Protein AF-A0A6G3XXA0-F1 (afdb_monomer_lite)

pLDDT: mean 90.73, std 6.07, range [58.22, 97.19]

Foldseek 3Di:
DVVAADDPDQFDLDRHPCPFQDDPVVSVVQGRNSSVVVLVVQCPDVPRQWDFDDDVPRTDHIDGDDDCCRTPNVVD

Radius of gyration: 12.83 Å; chains: 1; bounding box: 36×28×28 Å

Sequence (76 aa):
VRTLVGPKSPRANVCWCLSYRIPSKLNNELRGPARGEYVAGLCRAEPPPGVLAYDGDDPVGWAAVAPRSDTAFARS

Secondary structure (DSSP, 8-state):
-TTTSS-SSTT-S--SS-TTTS-HHHHHH--THHHHHHHHHHTTSSS-SEEEEEETTEEEEEEE---GGGSGGGG-

Structure (mmCIF, N/CA/C/O backbone):
data_AF-A0A6G3XXA0-F1
#
_entry.id   AF-A0A6G3XXA0-F1
#
loop_
_atom_site.group_PDB
_atom_site.id
_atom_site.type_symbol
_atom_site.label_atom_id
_atom_site.label_alt_id
_atom_site.label_comp_id
_atom_site.label_asym_id
_atom_site.label_entity_id
_atom_site.label_seq_id
_atom_site.pdbx_PDB_ins_code
_atom_site.Cartn_x
_atom_site.Cartn_y
_atom_site.Cartn_z
_atom_site.occupancy
_atom_site.B_iso_or_equiv
_atom_site.auth_seq_id
_atom_site.auth_comp_id
_atom_site.auth_asym_id
_atom_site.auth_atom_id
_atom_site.pdbx_PDB_model_num
ATOM 1 N N . VAL A 1 1 ? -10.618 0.746 -0.528 1.00 58.22 1 VAL A N 1
ATOM 2 C CA . VAL A 1 1 ? -9.163 0.996 -0.338 1.00 58.22 1 VAL A CA 1
ATOM 3 C C . VAL A 1 1 ? -8.896 2.187 0.588 1.00 58.22 1 VAL A C 1
ATOM 5 O O . VAL A 1 1 ? -8.168 2.010 1.550 1.00 58.22 1 VAL A O 1
ATOM 8 N N . ARG A 1 2 ? -9.534 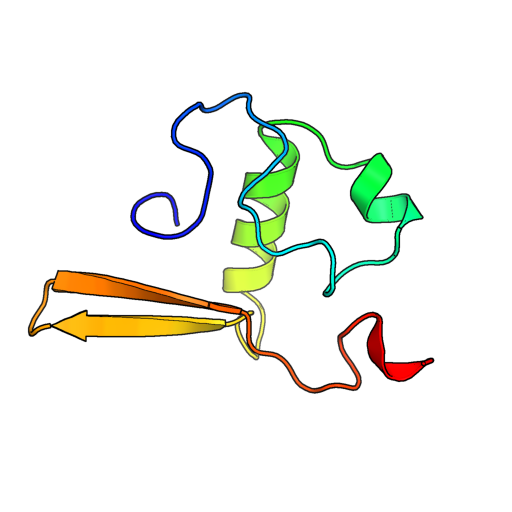3.356 0.391 1.00 65.00 2 ARG A N 1
ATOM 9 C CA . ARG A 1 2 ? -9.230 4.599 1.138 1.00 65.00 2 ARG A CA 1
ATOM 10 C C . ARG A 1 2 ? -9.557 4.634 2.640 1.00 65.00 2 ARG A C 1
ATOM 12 O O . ARG A 1 2 ? -9.115 5.569 3.293 1.00 65.00 2 ARG A O 1
ATOM 19 N N . THR A 1 3 ? -10.305 3.669 3.176 1.00 83.44 3 THR A N 1
ATOM 20 C CA . THR A 1 3 ? -10.615 3.603 4.617 1.00 83.44 3 THR A CA 1
ATOM 21 C C . THR A 1 3 ? -9.352 3.407 5.456 1.00 83.44 3 THR A C 1
ATOM 23 O O . THR A 1 3 ? -9.182 4.083 6.460 1.00 83.44 3 THR A O 1
ATOM 26 N N . LEU A 1 4 ? -8.442 2.535 5.005 1.00 88.75 4 LEU A N 1
ATOM 27 C CA . LEU A 1 4 ? -7.205 2.200 5.723 1.00 88.75 4 LEU A CA 1
ATOM 28 C C . LEU A 1 4 ? -5.930 2.425 4.903 1.00 88.75 4 LEU A C 1
ATOM 30 O O . LEU A 1 4 ? -4.868 2.662 5.471 1.00 88.75 4 LEU A O 1
ATOM 34 N N . VAL A 1 5 ? -6.014 2.359 3.569 1.00 90.12 5 VAL A N 1
ATOM 35 C CA . VAL A 1 5 ? -4.855 2.466 2.675 1.00 90.12 5 VAL A CA 1
ATOM 36 C C . VAL A 1 5 ? -5.018 3.657 1.747 1.00 90.12 5 VAL A C 1
ATOM 38 O O . VAL A 1 5 ? -5.914 3.710 0.901 1.00 90.12 5 VAL A O 1
ATOM 41 N N . GLY A 1 6 ? -4.105 4.608 1.882 1.00 90.38 6 GLY A N 1
ATOM 42 C CA . GLY A 1 6 ? -4.072 5.831 1.099 1.00 90.38 6 GLY A CA 1
ATOM 43 C C . GLY A 1 6 ? -3.955 7.073 1.981 1.00 90.38 6 GLY A C 1
ATOM 44 O O . GLY A 1 6 ? -4.272 7.052 3.168 1.00 90.38 6 GLY A O 1
ATOM 45 N N . PRO A 1 7 ? -3.492 8.192 1.416 1.00 90.25 7 PRO A N 1
ATOM 46 C CA . PRO A 1 7 ? -3.345 9.433 2.151 1.00 90.25 7 PRO A CA 1
ATOM 47 C C . PRO A 1 7 ? -4.693 10.123 2.375 1.00 90.25 7 PRO A C 1
ATOM 49 O O . PRO A 1 7 ? -5.595 10.052 1.536 1.00 90.25 7 PRO A O 1
ATOM 52 N N . LYS A 1 8 ? -4.783 10.928 3.439 1.00 86.94 8 LYS A N 1
ATOM 53 C CA . LYS A 1 8 ? -5.938 11.804 3.700 1.00 86.94 8 LYS A CA 1
ATOM 54 C C . LYS A 1 8 ? -6.264 12.690 2.484 1.00 86.94 8 LYS A C 1
ATOM 56 O O . LYS A 1 8 ? -7.397 12.709 2.007 1.00 86.94 8 LYS A O 1
ATOM 61 N N . SER A 1 9 ? -5.250 13.346 1.909 1.00 89.00 9 SER A N 1
ATOM 62 C CA . SER A 1 9 ? -5.394 14.174 0.701 1.00 89.00 9 SER A CA 1
ATOM 63 C C . SER A 1 9 ? -5.383 13.335 -0.591 1.00 89.00 9 SER A C 1
ATOM 65 O O . SER A 1 9 ? -4.417 12.604 -0.808 1.00 89.00 9 SER A O 1
ATOM 67 N N . PRO A 1 10 ? -6.375 13.475 -1.495 1.00 81.75 10 PRO A N 1
ATOM 68 C CA . PRO A 1 10 ? -6.426 12.803 -2.807 1.00 81.75 10 PRO A CA 1
ATOM 69 C C . PRO A 1 10 ? -5.199 12.978 -3.695 1.00 81.75 10 PRO A C 1
ATOM 71 O O . PRO A 1 10 ? -4.905 12.108 -4.509 1.00 81.75 10 PRO A O 1
ATOM 74 N N . ARG A 1 11 ? -4.475 14.088 -3.537 1.00 85.88 11 ARG A N 1
ATOM 75 C CA . ARG A 1 11 ? -3.333 14.434 -4.394 1.00 85.88 11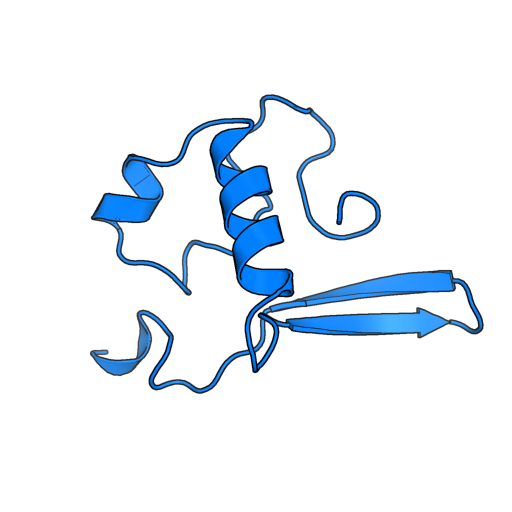 ARG A CA 1
ATOM 76 C C . ARG A 1 11 ? -1.975 14.109 -3.773 1.00 85.88 11 ARG A C 1
ATOM 78 O O . ARG A 1 11 ? -0.949 14.381 -4.388 1.00 85.88 11 ARG A O 1
ATOM 85 N N . ALA A 1 12 ? -1.941 13.556 -2.561 1.00 88.75 12 ALA A N 1
ATOM 86 C CA . ALA A 1 12 ? -0.680 13.239 -1.904 1.00 88.75 12 ALA A CA 1
ATOM 87 C C . ALA A 1 12 ? 0.009 12.015 -2.535 1.00 88.75 12 ALA A C 1
ATOM 89 O O . ALA A 1 12 ? -0.628 11.053 -2.960 1.00 88.75 12 ALA A O 1
ATOM 90 N N . ASN A 1 13 ? 1.342 12.057 -2.556 1.00 88.06 13 ASN A N 1
ATOM 91 C CA . ASN A 1 13 ? 2.194 11.029 -3.162 1.00 88.06 13 ASN A CA 1
ATOM 92 C C . ASN A 1 13 ? 2.588 9.892 -2.200 1.00 88.06 13 ASN A C 1
ATOM 94 O O . ASN A 1 13 ? 3.215 8.926 -2.620 1.00 88.06 13 ASN A O 1
ATOM 98 N N . VAL A 1 14 ? 2.265 9.985 -0.911 1.00 87.19 14 VAL A N 1
ATOM 99 C CA . VAL A 1 14 ? 2.723 9.046 0.132 1.00 87.19 14 VAL A CA 1
ATOM 100 C C . VAL A 1 14 ? 1.571 8.194 0.680 1.00 87.19 14 VAL A C 1
ATOM 102 O O . VAL A 1 14 ? 0.433 8.354 0.249 1.00 87.19 14 VAL A O 1
ATOM 105 N N . CYS A 1 15 ? 1.869 7.282 1.614 1.00 87.88 15 CYS A N 1
ATOM 106 C CA . CYS A 1 15 ? 0.891 6.401 2.280 1.00 87.88 15 CYS A CA 1
ATOM 107 C C . CYS A 1 15 ? 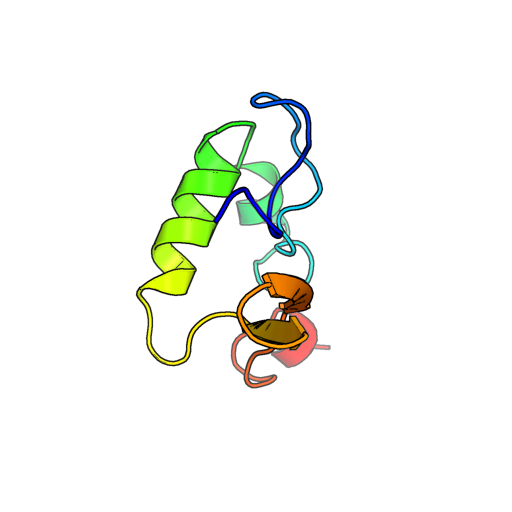0.201 5.377 1.356 1.00 87.88 15 CYS A C 1
ATOM 109 O O . CYS A 1 15 ? -0.974 5.077 1.524 1.00 87.88 15 CYS A O 1
ATOM 111 N N . TRP A 1 16 ? 0.949 4.817 0.398 1.00 92.94 16 TRP A N 1
ATOM 112 C CA . TRP A 1 16 ? 0.475 3.755 -0.509 1.00 92.94 16 TRP A CA 1
ATOM 113 C C . TRP A 1 16 ? 1.212 2.414 -0.341 1.00 92.94 16 TRP A C 1
ATOM 115 O O . TRP A 1 16 ? 0.998 1.498 -1.124 1.00 92.94 16 TRP A O 1
ATOM 125 N N . CYS A 1 17 ? 2.106 2.295 0.650 1.00 90.75 17 CYS A N 1
ATOM 126 C CA . CYS A 1 17 ? 2.873 1.070 0.941 1.00 90.75 17 CYS A CA 1
ATOM 127 C C . CYS A 1 17 ? 3.640 0.473 -0.262 1.00 90.75 17 CYS A C 1
ATOM 129 O O . CYS A 1 17 ? 3.874 -0.730 -0.322 1.00 90.75 17 CYS A O 1
ATOM 131 N N . LEU A 1 18 ? 4.054 1.314 -1.219 1.00 92.62 18 LEU A N 1
ATOM 132 C CA . LEU A 1 18 ? 4.718 0.875 -2.452 1.00 92.62 18 LEU A CA 1
ATOM 133 C C . LEU A 1 18 ? 6.244 0.764 -2.335 1.00 92.62 18 LEU A C 1
ATOM 135 O O . LEU A 1 18 ? 6.835 -0.038 -3.047 1.00 92.62 18 LEU A O 1
ATOM 139 N N . SER A 1 19 ? 6.893 1.528 -1.449 1.00 86.75 19 SER A N 1
ATOM 140 C CA . SER A 1 19 ? 8.355 1.722 -1.468 1.00 86.75 19 SER A CA 1
ATOM 141 C C . SER A 1 19 ? 9.187 0.437 -1.382 1.00 86.75 19 SER A C 1
ATOM 143 O O . SER A 1 19 ? 10.267 0.386 -1.953 1.00 86.75 19 SER A O 1
ATOM 145 N N . TYR A 1 20 ? 8.692 -0.598 -0.700 1.00 84.94 20 TYR A N 1
ATOM 146 C CA . TYR A 1 20 ? 9.369 -1.897 -0.596 1.00 84.94 20 TYR A CA 1
ATOM 147 C C . TYR A 1 20 ? 8.865 -2.933 -1.606 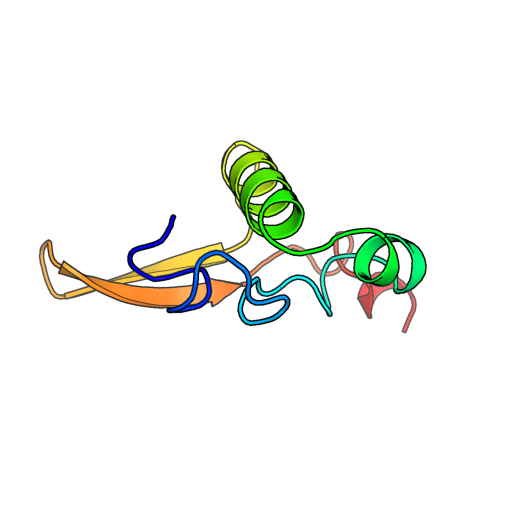1.00 84.94 20 TYR A C 1
ATOM 149 O O . TYR A 1 20 ? 9.462 -3.994 -1.771 1.00 84.94 20 TYR A O 1
ATOM 157 N N . ARG A 1 21 ? 7.752 -2.641 -2.281 1.00 90.69 21 ARG A N 1
ATOM 158 C CA . ARG A 1 21 ? 7.085 -3.568 -3.195 1.00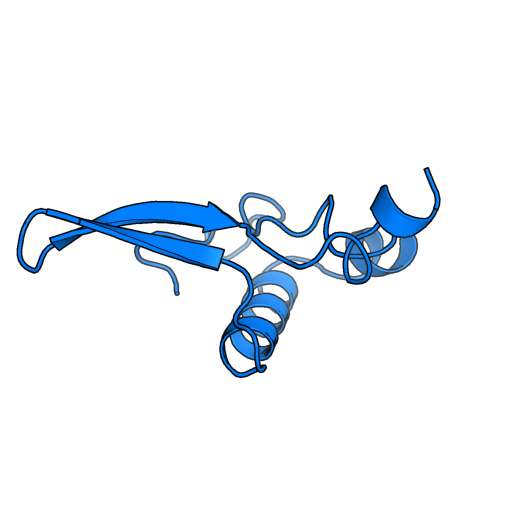 90.69 21 ARG A CA 1
ATOM 159 C C . ARG A 1 21 ? 7.555 -3.397 -4.631 1.00 90.69 21 ARG A C 1
ATOM 161 O O . ARG A 1 21 ? 7.720 -4.385 -5.330 1.00 90.69 21 ARG A O 1
ATOM 168 N N . ILE A 1 22 ? 7.764 -2.158 -5.066 1.00 91.50 22 ILE A N 1
ATOM 169 C CA . ILE A 1 22 ? 8.114 -1.850 -6.455 1.00 91.50 22 ILE A CA 1
ATOM 170 C C . ILE A 1 22 ? 9.529 -1.275 -6.568 1.00 91.50 22 ILE A C 1
ATOM 172 O O . ILE A 1 22 ? 10.003 -0.626 -5.634 1.00 91.50 22 ILE A O 1
ATOM 176 N N . PRO A 1 23 ? 10.203 -1.446 -7.720 1.00 91.25 23 PRO A N 1
ATOM 177 C CA . PRO A 1 23 ? 11.492 -0.813 -7.966 1.00 91.25 23 PRO A CA 1
ATOM 178 C C . PRO A 1 23 ? 11.426 0.718 -7.873 1.00 91.25 23 PRO A C 1
ATOM 180 O O . PRO A 1 23 ? 10.413 1.337 -8.211 1.00 91.25 23 PRO A O 1
ATOM 183 N N . SER A 1 24 ? 12.552 1.339 -7.504 1.00 91.06 24 SER A N 1
ATOM 184 C CA . SER A 1 24 ? 12.676 2.799 -7.351 1.00 91.06 24 SER A CA 1
ATOM 185 C C . SER A 1 24 ? 12.222 3.575 -8.596 1.00 91.06 24 SER A C 1
ATOM 187 O O . SER A 1 24 ? 11.514 4.575 -8.476 1.00 91.06 24 SER A O 1
ATOM 189 N N . LYS A 1 25 ? 12.541 3.066 -9.798 1.00 93.12 25 LYS A N 1
ATOM 190 C CA . LYS A 1 25 ? 12.113 3.665 -11.071 1.00 93.12 25 LYS A CA 1
ATOM 191 C C . LYS A 1 25 ? 10.587 3.807 -11.148 1.00 93.12 25 LYS A C 1
ATOM 193 O O . LYS A 1 25 ? 10.095 4.921 -11.291 1.00 93.12 25 LYS A O 1
ATOM 198 N N . LEU A 1 26 ? 9.847 2.715 -10.942 1.00 94.06 26 LEU A N 1
ATOM 199 C CA . LEU A 1 26 ? 8.381 2.738 -10.974 1.00 94.06 26 LEU A CA 1
ATOM 200 C C . LEU A 1 26 ? 7.805 3.597 -9.837 1.00 94.06 26 LEU A C 1
ATOM 202 O O . LEU A 1 26 ? 6.848 4.345 -10.034 1.00 94.06 26 LEU A O 1
ATOM 206 N N . ASN A 1 27 ? 8.414 3.567 -8.646 1.00 93.38 27 ASN A N 1
ATOM 207 C CA . ASN A 1 27 ? 7.988 4.427 -7.539 1.00 93.38 27 ASN A CA 1
ATOM 208 C C . ASN A 1 27 ? 8.122 5.928 -7.865 1.00 93.38 27 ASN A C 1
ATOM 210 O O . ASN A 1 27 ? 7.326 6.738 -7.377 1.00 93.38 27 ASN A O 1
ATOM 214 N N . ASN A 1 28 ? 9.102 6.302 -8.691 1.00 92.62 28 ASN A N 1
ATOM 215 C CA . ASN A 1 28 ? 9.307 7.671 -9.159 1.00 92.62 28 ASN A CA 1
ATOM 216 C C . ASN A 1 28 ? 8.390 8.068 -10.326 1.00 92.62 28 ASN A C 1
ATOM 218 O O . ASN A 1 28 ? 8.113 9.250 -10.494 1.00 92.62 28 ASN A O 1
ATOM 222 N N . GLU A 1 29 ? 7.877 7.114 -11.091 1.00 95.25 29 GLU A N 1
ATOM 223 C CA . GLU A 1 29 ? 6.914 7.383 -12.165 1.00 95.25 29 GLU A CA 1
ATOM 224 C C . GLU A 1 29 ? 5.492 7.579 -11.611 1.00 95.25 29 GLU A C 1
ATOM 226 O O . GLU A 1 29 ? 4.759 8.463 -12.053 1.00 95.25 29 GLU A O 1
ATOM 231 N N . LEU A 1 30 ? 5.102 6.816 -10.584 1.00 94.75 30 LEU A N 1
ATOM 232 C CA . LEU A 1 30 ? 3.752 6.893 -10.019 1.00 94.75 30 LEU A CA 1
ATOM 233 C C . LEU A 1 30 ? 3.549 8.152 -9.156 1.00 94.75 30 LEU A C 1
ATOM 235 O O . LEU A 1 30 ? 4.216 8.341 -8.126 1.00 94.75 30 LEU A O 1
ATOM 239 N N . ARG A 1 31 ? 2.568 8.985 -9.528 1.00 93.38 31 ARG A N 1
ATOM 240 C CA . ARG A 1 31 ? 2.241 10.261 -8.866 1.00 93.38 31 ARG A CA 1
ATOM 241 C C . ARG A 1 31 ? 0.744 10.422 -8.603 1.00 93.38 31 ARG A C 1
ATOM 243 O O . ARG A 1 31 ? -0.089 10.036 -9.415 1.00 93.38 31 ARG A O 1
ATOM 250 N N . GLY A 1 32 ? 0.420 11.023 -7.461 1.00 91.50 32 GLY A N 1
ATOM 251 C CA . GLY A 1 32 ? -0.932 11.381 -7.050 1.00 91.50 32 GLY A CA 1
ATOM 252 C C . GLY A 1 32 ? -1.910 10.203 -7.176 1.00 91.50 32 GLY A C 1
ATOM 253 O O . GLY A 1 32 ? -1.610 9.122 -6.657 1.00 91.50 32 GLY A O 1
ATOM 254 N N . PRO A 1 33 ? -3.049 10.384 -7.874 1.00 91.25 33 PRO A N 1
ATOM 255 C CA . PRO A 1 33 ? -4.067 9.345 -8.050 1.00 91.25 33 PRO A CA 1
ATOM 256 C C . PRO A 1 33 ? -3.554 8.026 -8.642 1.00 91.25 33 PRO A C 1
ATOM 258 O O . PRO A 1 33 ? -3.993 6.966 -8.197 1.00 91.25 33 PRO A O 1
ATOM 261 N N . ALA A 1 34 ? -2.559 8.066 -9.540 1.00 94.00 34 ALA A N 1
ATOM 262 C CA . ALA A 1 34 ? -2.015 6.870 -10.193 1.00 94.00 34 ALA A CA 1
ATOM 263 C C . ALA A 1 34 ? -1.451 5.848 -9.188 1.00 94.00 34 ALA A C 1
ATOM 265 O O . ALA A 1 34 ? -1.455 4.644 -9.433 1.00 94.00 34 ALA A O 1
ATOM 266 N N . ARG A 1 35 ? -0.997 6.304 -8.012 1.00 94.19 35 ARG A N 1
ATOM 267 C CA . ARG A 1 35 ? -0.540 5.407 -6.938 1.00 94.19 35 ARG A CA 1
ATOM 268 C C . ARG A 1 35 ? -1.695 4.608 -6.334 1.00 94.19 35 ARG A C 1
ATOM 270 O O . ARG A 1 35 ? -1.535 3.423 -6.059 1.00 94.19 35 ARG A O 1
ATOM 277 N N . GLY A 1 36 ? -2.849 5.249 -6.147 1.00 92.38 36 GLY A N 1
ATOM 278 C CA . GLY A 1 36 ? -4.054 4.595 -5.643 1.00 92.38 36 GLY A CA 1
ATOM 279 C C . GLY A 1 36 ? -4.642 3.612 -6.652 1.00 92.38 36 GLY A C 1
ATOM 280 O O . GLY A 1 36 ? -5.038 2.514 -6.268 1.00 92.38 36 GLY A O 1
ATOM 281 N N . GLU A 1 37 ? -4.631 3.967 -7.938 1.00 93.56 37 GLU A N 1
ATOM 282 C CA . GLU A 1 37 ? -5.034 3.074 -9.033 1.00 93.56 37 GLU A CA 1
ATOM 283 C C . GLU A 1 37 ? -4.143 1.830 -9.102 1.00 93.56 37 GLU A C 1
ATOM 285 O O . GLU A 1 37 ? -4.650 0.708 -9.178 1.00 93.56 37 GLU A O 1
ATOM 290 N N . TYR A 1 38 ? -2.825 2.015 -8.978 1.00 94.88 38 TYR A N 1
ATOM 291 C CA . TYR A 1 38 ? -1.868 0.914 -8.940 1.00 94.88 38 TYR A CA 1
ATOM 292 C C . TYR A 1 38 ? -2.121 -0.028 -7.751 1.00 94.88 38 TYR A C 1
ATOM 294 O O . TYR A 1 38 ? -2.222 -1.240 -7.934 1.00 94.88 38 TYR A O 1
ATOM 302 N N . VAL A 1 39 ? -2.305 0.512 -6.536 1.00 93.81 39 VAL A N 1
ATOM 303 C CA . VAL A 1 39 ? -2.640 -0.296 -5.346 1.00 93.81 39 VAL A CA 1
ATOM 304 C C . VAL A 1 39 ? -3.978 -1.018 -5.511 1.00 93.81 39 VAL A C 1
ATOM 306 O O . VAL A 1 39 ? -4.078 -2.188 -5.154 1.00 93.81 39 VAL A O 1
ATOM 309 N N . ALA A 1 40 ? -4.994 -0.375 -6.092 1.00 92.50 40 ALA A N 1
ATOM 310 C CA . ALA A 1 40 ? -6.270 -1.031 -6.370 1.00 92.50 40 ALA A CA 1
ATOM 311 C C . ALA A 1 40 ? -6.113 -2.206 -7.352 1.00 92.50 40 ALA A C 1
ATOM 313 O O . ALA A 1 40 ? -6.806 -3.211 -7.210 1.00 92.50 40 ALA A O 1
ATOM 314 N N . GLY A 1 41 ? -5.198 -2.092 -8.321 1.00 94.56 41 GLY A N 1
ATOM 315 C CA . GLY A 1 41 ? -4.789 -3.198 -9.187 1.00 94.56 41 GLY A CA 1
ATOM 316 C C . GLY A 1 41 ? -4.169 -4.349 -8.402 1.00 94.56 41 GLY A C 1
ATOM 317 O O . GLY A 1 41 ? -4.609 -5.485 -8.551 1.00 94.56 41 GLY A O 1
ATOM 318 N N . LEU A 1 42 ? -3.223 -4.051 -7.507 1.00 93.06 42 LEU A N 1
ATOM 319 C CA . LEU A 1 42 ? -2.608 -5.063 -6.645 1.00 93.06 42 LEU A CA 1
ATOM 320 C C . LEU A 1 42 ? -3.637 -5.782 -5.765 1.00 93.06 42 LEU A C 1
ATOM 322 O O . LEU A 1 42 ? -3.563 -6.994 -5.630 1.00 93.06 42 LEU A O 1
ATOM 326 N N . CYS A 1 43 ? -4.621 -5.072 -5.203 1.00 92.75 43 CYS A N 1
ATOM 327 C CA . CYS A 1 43 ? -5.689 -5.679 -4.397 1.00 92.75 43 CYS A CA 1
ATOM 328 C C . CYS A 1 43 ? -6.549 -6.702 -5.157 1.00 92.75 43 CYS A C 1
ATOM 330 O O . CYS A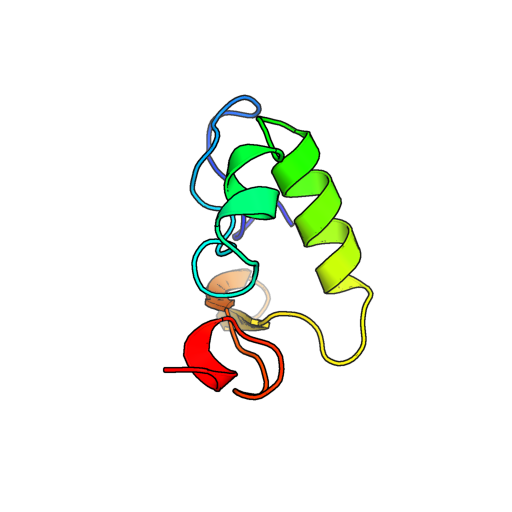 1 43 ? -7.260 -7.463 -4.512 1.00 92.75 43 CYS A O 1
ATOM 332 N N . ARG A 1 44 ? -6.521 -6.700 -6.496 1.00 93.94 44 ARG A N 1
ATOM 333 C CA . ARG A 1 44 ? -7.220 -7.681 -7.341 1.00 93.94 44 ARG A CA 1
ATOM 334 C C . ARG A 1 44 ? -6.329 -8.849 -7.778 1.00 93.94 44 ARG A C 1
ATOM 336 O O . ARG A 1 44 ? -6.826 -9.750 -8.444 1.00 93.94 44 ARG A O 1
ATOM 343 N N . ALA A 1 45 ? -5.034 -8.806 -7.472 1.00 91.19 45 ALA A N 1
ATOM 344 C CA . ALA A 1 45 ? -4.105 -9.891 -7.761 1.00 91.19 45 ALA A CA 1
ATOM 345 C C . ALA A 1 45 ? -4.161 -10.974 -6.671 1.00 91.19 45 ALA A C 1
ATOM 347 O O . ALA A 1 45 ? -4.600 -10.711 -5.553 1.00 91.19 45 ALA A O 1
ATOM 348 N N . GLU A 1 46 ? -3.664 -12.166 -7.003 1.00 91.44 46 GLU A N 1
ATOM 349 C CA . GLU A 1 46 ? -3.507 -13.286 -6.075 1.00 91.44 46 GLU A CA 1
ATOM 350 C C . GLU A 1 46 ? -2.006 -13.590 -5.890 1.00 91.44 46 GLU A C 1
ATOM 352 O O . GLU A 1 46 ? -1.332 -13.878 -6.884 1.00 91.44 46 GLU A O 1
ATOM 357 N N . PRO A 1 47 ? -1.459 -13.522 -4.662 1.00 91.19 47 PRO A N 1
ATOM 358 C CA . PRO A 1 47 ? -2.115 -13.066 -3.436 1.00 91.19 47 PRO A CA 1
ATOM 359 C C . PRO A 1 47 ? -2.283 -11.533 -3.371 1.00 91.19 47 PRO A C 1
ATOM 361 O O . PRO A 1 47 ? -1.466 -10.790 -3.931 1.00 91.19 47 PRO A O 1
ATOM 364 N N . PRO A 1 48 ? -3.297 -11.026 -2.643 1.00 93.25 48 PRO A N 1
ATOM 365 C CA . PRO A 1 48 ? -3.463 -9.594 -2.409 1.00 93.25 48 PRO A CA 1
ATOM 366 C C . PRO A 1 48 ? -2.291 -9.006 -1.592 1.00 93.25 48 PRO A C 1
ATOM 368 O O . PRO A 1 48 ? -1.587 -9.718 -0.875 1.00 93.25 48 PRO A O 1
ATOM 371 N N . PRO A 1 49 ? -2.055 -7.678 -1.647 1.00 92.94 49 PRO A N 1
ATOM 372 C CA . PRO A 1 49 ? -0.790 -7.072 -1.230 1.00 92.94 49 PRO A CA 1
ATOM 373 C C . PRO A 1 49 ? -0.672 -6.808 0.281 1.00 92.94 49 PRO A C 1
ATOM 375 O O . PRO A 1 49 ? 0.186 -6.016 0.699 1.00 92.94 49 PRO A O 1
ATOM 378 N N . GLY A 1 50 ? -1.530 -7.410 1.102 1.00 93.00 50 GLY A N 1
ATOM 379 C CA . GLY A 1 50 ? -1.547 -7.189 2.540 1.00 93.00 50 GLY A CA 1
ATOM 380 C C . GLY A 1 50 ? -2.770 -7.751 3.241 1.00 93.00 50 GLY A C 1
ATOM 381 O O . GLY A 1 50 ? -3.612 -8.411 2.637 1.00 93.00 50 GLY A O 1
ATOM 382 N N . VAL A 1 51 ? -2.840 -7.455 4.532 1.00 94.56 51 VAL A N 1
ATOM 383 C CA . VAL A 1 51 ? -3.887 -7.908 5.446 1.00 94.56 51 VAL A CA 1
ATOM 384 C C . VAL A 1 51 ? -4.570 -6.713 6.102 1.00 94.56 51 VAL A C 1
ATOM 386 O O . VAL A 1 51 ? -3.957 -5.659 6.307 1.00 94.56 51 VAL A O 1
ATOM 389 N N . LEU A 1 52 ? -5.846 -6.893 6.434 1.00 94.94 52 LEU A N 1
ATOM 390 C CA . LEU A 1 52 ? -6.644 -5.940 7.196 1.00 94.94 52 LEU A CA 1
ATOM 391 C C . LEU A 1 52 ? -6.895 -6.514 8.590 1.00 94.94 52 LEU A C 1
ATOM 393 O O . LEU A 1 52 ? -7.226 -7.691 8.723 1.00 94.94 52 LEU A O 1
ATOM 397 N N . ALA A 1 53 ? -6.733 -5.682 9.611 1.00 96.81 53 ALA A N 1
ATOM 398 C CA . ALA A 1 53 ? -7.151 -5.997 10.969 1.00 96.81 53 ALA A CA 1
ATOM 399 C C . ALA A 1 53 ? -8.559 -5.444 11.197 1.00 96.81 53 ALA A C 1
ATOM 401 O O . ALA A 1 53 ? -8.834 -4.300 10.826 1.00 96.81 53 ALA A O 1
ATOM 402 N N . TYR A 1 54 ? -9.411 -6.252 11.820 1.00 96.81 54 TYR A N 1
ATOM 403 C CA . TYR A 1 54 ? -10.792 -5.915 12.141 1.00 96.81 54 TYR A CA 1
ATOM 404 C C . TYR A 1 54 ? -11.022 -5.991 13.651 1.00 96.81 54 TYR A C 1
ATOM 406 O O . TYR A 1 54 ? -10.489 -6.888 14.307 1.00 96.81 54 TYR A O 1
ATOM 414 N N . ASP A 1 55 ? -11.822 -5.063 14.169 1.00 97.19 55 ASP A N 1
ATOM 415 C CA . ASP A 1 55 ? -12.471 -5.143 15.477 1.00 97.19 55 ASP A CA 1
ATOM 416 C C . ASP A 1 55 ? -13.978 -5.305 15.233 1.00 97.19 55 ASP A C 1
ATOM 418 O O . ASP A 1 55 ? -14.662 -4.368 14.821 1.00 97.19 55 ASP A O 1
ATOM 422 N N . GLY A 1 56 ? -14.477 -6.538 15.350 1.00 96.62 56 GLY A N 1
ATOM 423 C CA . GLY A 1 56 ? -15.804 -6.895 14.848 1.00 96.62 56 GLY A CA 1
ATOM 424 C C . GLY A 1 56 ? -15.914 -6.655 13.338 1.00 96.62 56 GLY A C 1
ATOM 425 O O . GLY A 1 56 ? -15.147 -7.222 12.559 1.00 96.62 56 GLY A O 1
ATOM 426 N N . ASP A 1 57 ? -16.854 -5.800 12.938 1.00 95.81 57 ASP A N 1
ATOM 427 C CA . ASP A 1 57 ? -17.069 -5.414 11.538 1.00 95.81 57 ASP A CA 1
ATOM 428 C C . ASP A 1 57 ? -16.237 -4.187 11.118 1.00 95.81 57 ASP A C 1
ATOM 430 O O . ASP A 1 57 ? -16.173 -3.852 9.929 1.00 95.81 57 ASP A O 1
ATOM 434 N N . ASP A 1 58 ? -15.565 -3.526 12.068 1.00 95.69 58 ASP A N 1
ATOM 435 C CA . ASP A 1 58 ? -14.831 -2.291 11.817 1.00 95.69 58 ASP A CA 1
ATOM 436 C C . ASP A 1 58 ? -13.375 -2.571 11.414 1.00 95.69 58 ASP A C 1
ATOM 438 O O . ASP A 1 58 ? -12.605 -3.166 12.173 1.00 95.69 58 ASP A O 1
ATOM 442 N N . PRO A 1 59 ? -12.931 -2.121 10.229 1.00 95.75 59 PRO A N 1
ATOM 443 C CA . PRO A 1 59 ? -11.544 -2.262 9.821 1.00 95.75 59 PRO A CA 1
ATOM 444 C C . PRO A 1 59 ? -10.674 -1.223 10.550 1.00 95.75 59 PRO A C 1
ATOM 446 O O . PRO A 1 59 ? -10.805 -0.020 10.319 1.00 95.75 59 PRO A O 1
ATOM 449 N N . VAL A 1 60 ? -9.743 -1.680 11.392 1.00 96.38 60 VAL A N 1
ATOM 450 C CA . VAL A 1 60 ? -8.931 -0.829 12.290 1.00 96.38 60 VAL A CA 1
ATOM 451 C C . VAL A 1 60 ? -7.443 -0.781 11.938 1.00 96.38 60 VAL A C 1
ATOM 453 O O . VAL A 1 60 ? -6.707 0.049 12.472 1.00 96.38 60 VAL A O 1
ATOM 456 N N . GLY A 1 61 ? -6.966 -1.638 11.030 1.00 94.62 61 GLY A N 1
ATOM 457 C CA . GLY A 1 61 ? -5.541 -1.683 10.703 1.00 94.62 61 GLY A CA 1
ATOM 458 C C . GLY A 1 61 ? -5.209 -2.270 9.340 1.00 94.62 61 GLY A C 1
ATOM 459 O O . GLY A 1 61 ? -5.967 -3.045 8.765 1.00 94.62 61 GLY A O 1
ATOM 460 N N . TRP A 1 62 ? -4.032 -1.904 8.834 1.00 94.56 62 TRP A N 1
ATOM 461 C CA . TRP A 1 62 ? -3.476 -2.396 7.578 1.00 94.56 62 TRP A CA 1
ATOM 462 C C . TRP A 1 62 ? -2.000 -2.748 7.741 1.00 94.56 62 TRP A C 1
ATOM 464 O O . TRP A 1 62 ? -1.228 -1.964 8.298 1.00 94.56 62 TRP A O 1
ATOM 474 N N . ALA A 1 63 ? -1.597 -3.876 7.161 1.00 93.69 63 ALA A N 1
ATOM 475 C CA . ALA A 1 63 ? -0.194 -4.215 6.968 1.00 93.69 63 ALA A CA 1
ATOM 476 C C . ALA A 1 63 ? 0.037 -4.726 5.544 1.00 93.69 63 ALA A C 1
ATOM 478 O O . ALA A 1 63 ? -0.654 -5.627 5.072 1.00 93.69 63 ALA A O 1
ATOM 479 N N . ALA A 1 64 ? 1.039 -4.167 4.862 1.00 92.69 64 ALA A N 1
ATOM 480 C CA . ALA A 1 64 ? 1.481 -4.688 3.575 1.00 92.69 64 ALA A CA 1
ATOM 481 C C . ALA A 1 64 ? 2.250 -6.000 3.780 1.00 92.69 64 ALA A C 1
ATOM 483 O O . ALA A 1 64 ? 3.216 -6.041 4.541 1.00 92.69 64 ALA A O 1
ATOM 484 N N . VAL A 1 65 ? 1.836 -7.049 3.073 1.00 92.06 65 VAL A N 1
ATOM 485 C CA . VAL A 1 65 ? 2.411 -8.397 3.160 1.00 92.06 65 VAL A CA 1
ATOM 486 C C . VAL A 1 65 ? 2.551 -8.956 1.748 1.00 92.06 65 VAL A C 1
ATOM 488 O O . VAL A 1 65 ? 1.697 -8.738 0.889 1.00 92.06 65 VAL A O 1
ATOM 491 N N . ALA A 1 66 ? 3.662 -9.627 1.476 1.00 90.88 66 ALA A N 1
ATOM 492 C CA . ALA A 1 66 ? 3.878 -10.379 0.248 1.00 90.88 66 ALA A CA 1
ATOM 493 C C . ALA A 1 66 ? 4.982 -11.418 0.453 1.00 90.88 66 ALA A C 1
ATOM 495 O O . ALA A 1 66 ? 5.829 -11.229 1.335 1.00 90.88 66 ALA A O 1
ATOM 496 N N . PRO A 1 67 ? 5.024 -12.467 -0.386 1.00 91.31 67 PRO A N 1
ATOM 497 C CA . PRO A 1 67 ? 6.214 -13.293 -0.523 1.00 91.31 67 PRO A CA 1
ATOM 498 C C . PRO A 1 67 ? 7.444 -12.416 -0.776 1.00 91.31 67 PRO A C 1
ATOM 500 O O . PRO A 1 67 ? 7.390 -11.468 -1.560 1.00 91.31 67 PRO A O 1
ATOM 503 N N . ARG A 1 68 ? 8.579 -12.728 -0.135 1.00 91.88 68 ARG A N 1
ATOM 504 C CA . ARG A 1 68 ? 9.818 -11.944 -0.301 1.00 91.88 68 ARG A CA 1
ATOM 505 C C . ARG A 1 68 ? 10.229 -11.833 -1.772 1.00 91.88 68 ARG A C 1
ATOM 507 O O . ARG A 1 68 ? 10.695 -10.767 -2.171 1.00 91.88 68 ARG A O 1
ATOM 514 N N . SER A 1 69 ? 10.034 -12.901 -2.552 1.00 91.69 69 SER A N 1
ATOM 515 C CA . SER A 1 69 ? 10.301 -12.965 -3.998 1.00 91.69 69 SER A CA 1
ATOM 516 C C . SER A 1 69 ? 9.614 -11.858 -4.796 1.00 91.69 69 SER A C 1
ATOM 518 O O . SER A 1 69 ? 10.141 -11.437 -5.822 1.00 91.69 69 SER A O 1
ATOM 520 N N . ASP A 1 70 ? 8.491 -11.349 -4.293 1.00 89.19 70 ASP A N 1
ATOM 521 C CA . ASP A 1 70 ? 7.618 -10.409 -4.998 1.00 89.19 70 ASP A CA 1
ATOM 522 C C . ASP A 1 70 ? 7.855 -8.961 -4.537 1.00 89.19 70 ASP A C 1
ATOM 524 O O . ASP A 1 70 ? 7.054 -8.060 -4.794 1.00 89.19 70 ASP A O 1
ATOM 528 N N . THR A 1 71 ? 8.949 -8.729 -3.808 1.00 90.31 71 THR A N 1
ATOM 529 C CA . THR A 1 71 ? 9.321 -7.428 -3.243 1.00 90.31 71 THR A CA 1
ATOM 530 C C . THR A 1 71 ? 10.703 -7.000 -3.716 1.00 90.31 71 THR A C 1
ATOM 532 O O . THR A 1 71 ? 11.512 -7.811 -4.173 1.00 90.31 71 THR A O 1
ATOM 535 N N . ALA A 1 72 ? 11.030 -5.720 -3.525 1.00 88.25 72 ALA A N 1
ATOM 536 C CA . ALA A 1 72 ? 12.371 -5.209 -3.799 1.00 88.25 72 ALA A CA 1
ATOM 537 C C . ALA A 1 72 ? 13.459 -5.888 -2.938 1.00 88.25 72 ALA A C 1
ATOM 539 O O . ALA A 1 72 ? 14.631 -5.863 -3.307 1.00 88.25 72 ALA A O 1
ATOM 540 N N . PHE A 1 73 ? 13.085 -6.538 -1.828 1.00 88.69 73 PHE A N 1
ATOM 541 C CA . PHE A 1 73 ? 14.019 -7.245 -0.952 1.00 88.69 73 PHE A CA 1
ATOM 542 C C . PHE A 1 73 ? 14.542 -8.566 -1.524 1.00 88.69 73 PHE A C 1
ATOM 544 O O . PHE A 1 73 ? 15.507 -9.118 -1.005 1.00 88.69 73 PHE A O 1
ATOM 551 N N . ALA A 1 74 ? 13.945 -9.108 -2.588 1.00 90.44 74 ALA A N 1
ATOM 552 C CA . ALA A 1 74 ? 14.401 -10.368 -3.182 1.00 90.44 74 ALA A CA 1
ATOM 553 C C . ALA A 1 74 ? 15.866 -10.328 -3.667 1.00 90.44 74 ALA A C 1
ATOM 555 O O . ALA A 1 74 ? 16.464 -11.375 -3.902 1.00 90.44 74 ALA A O 1
ATOM 556 N N . ARG A 1 75 ? 16.433 -9.128 -3.853 1.00 81.94 75 ARG A N 1
ATOM 557 C CA . ARG A 1 75 ? 17.780 -8.891 -4.400 1.00 81.94 75 ARG A CA 1
ATOM 558 C C . ARG A 1 75 ? 18.746 -8.221 -3.414 1.00 81.94 75 ARG A C 1
ATOM 560 O O . ARG A 1 75 ? 19.840 -7.849 -3.825 1.00 81.94 75 ARG A O 1
ATOM 567 N N . SER A 1 76 ? 18.323 -8.043 -2.164 1.00 76.75 76 SER A N 1
ATOM 568 C CA . SER A 1 76 ? 19.115 -7.482 -1.058 1.00 76.75 76 SER A CA 1
ATOM 569 C C . SER A 1 76 ? 19.561 -8.561 -0.090 1.00 76.75 76 SER A C 1
ATOM 571 O O . SER A 1 76 ? 18.712 -9.454 0.166 1.00 76.75 76 SER A O 1
#

Organism: NCBI:txid2706086